Protein AF-A0A1P8SF34-F1 (afdb_monomer_lite)

Secondary structure (DSSP, 8-state):
-HHHHHH-GGG--HHHHHHHHHHHHHHHHHHHHHHHHHHHHTTS-TTHHHHHHHHHHHHHHHHHHHHHHHHHHHHHHHHHHH-TTS-PPPHHHHHHHHHHHHHHHHHHHHHHHTTSS---------

InterPro domains:
  IPR000276 G protein-coupled receptor, rhodopsin-like [PF00001] (1-116)
  IPR000276 G protein-coupled receptor, rhodopsin-like [PR00237] (15-36)
  IPR000276 G protein-coupled receptor, rhodopsin-like [PR00237] (59-81)
  IPR000276 G protein-coupled receptor, rhodopsin-like [PR00237] (93-114)
  IPR000276 G protein-coupled receptor, rhodopsin-like [PS00237] (65-81)
  IPR017452 GPCR, rhodopsin-like, 7TM [PS50262] (1-126)
  IPR050125 G-protein coupled receptor opsins [PTHR24240] (1-124)

Structure (mmCIF, N/CA/C/O backbone):
data_AF-A0A1P8SF34-F1
#
_entry.id   AF-A0A1P8SF34-F1
#
loop_
_atom_site.group_PDB
_atom_site.id
_atom_site.type_symbol
_atom_site.label_atom_id
_atom_site.label_alt_id
_atom_site.label_comp_id
_atom_site.label_asym_id
_atom_site.label_entity_id
_atom_site.label_seq_id
_atom_site.pdbx_PDB_ins_code
_atom_site.Cartn_x
_atom_site.Cartn_y
_atom_site.Cartn_z
_atom_site.occupancy
_atom_site.B_iso_or_equiv
_atom_site.auth_seq_id
_atom_site.auth_comp_id
_atom_site.auth_asym_id
_atom_site.auth_atom_id
_atom_site.pdbx_PDB_model_num
ATOM 1 N N . VAL A 1 1 ? 10.519 -5.167 11.511 1.00 65.56 1 VAL A N 1
ATOM 2 C CA . VAL A 1 1 ? 9.078 -4.862 11.713 1.00 65.56 1 VAL A CA 1
ATOM 3 C C . VAL A 1 1 ? 8.208 -6.078 11.413 1.00 65.56 1 VAL A C 1
ATOM 5 O O . VAL A 1 1 ? 7.687 -6.651 12.361 1.00 65.56 1 VAL A O 1
ATOM 8 N N . LEU A 1 2 ? 8.124 -6.540 10.157 1.00 72.62 2 LEU A N 1
ATOM 9 C CA . LEU A 1 2 ? 7.272 -7.677 9.757 1.00 72.62 2 LEU A CA 1
ATOM 10 C C . LEU A 1 2 ? 7.477 -8.937 10.618 1.00 72.62 2 LEU A C 1
ATOM 12 O O . LEU A 1 2 ? 6.507 -9.469 11.145 1.00 72.62 2 LEU A O 1
ATOM 16 N N . TRP A 1 3 ? 8.732 -9.333 10.857 1.00 71.25 3 TRP A N 1
ATOM 17 C CA . TRP A 1 3 ? 9.083 -10.491 11.695 1.00 71.25 3 TRP A CA 1
ATOM 18 C C . TRP A 1 3 ? 8.609 -10.379 13.156 1.00 71.25 3 TRP A C 1
ATOM 20 O O . TRP A 1 3 ? 8.160 -11.346 13.763 1.00 71.25 3 TRP A O 1
ATOM 30 N N . ILE A 1 4 ? 8.684 -9.180 13.735 1.00 70.38 4 ILE A N 1
ATOM 31 C CA . ILE A 1 4 ? 8.320 -8.939 15.139 1.00 70.38 4 ILE A CA 1
ATOM 32 C C . ILE A 1 4 ? 6.795 -9.003 15.295 1.00 70.38 4 ILE A C 1
ATOM 34 O O . ILE A 1 4 ? 6.286 -9.653 16.207 1.00 70.38 4 ILE A O 1
ATOM 38 N N . PHE A 1 5 ? 6.060 -8.388 14.364 1.00 66.69 5 PHE A N 1
ATOM 39 C CA . PHE A 1 5 ? 4.596 -8.384 14.370 1.00 66.69 5 PHE A CA 1
ATOM 40 C C . PHE A 1 5 ? 3.978 -9.723 13.930 1.00 66.69 5 PHE A C 1
ATOM 42 O O . PHE A 1 5 ? 2.857 -10.031 14.339 1.00 66.69 5 PHE A O 1
ATOM 49 N N . SER A 1 6 ? 4.688 -10.544 13.145 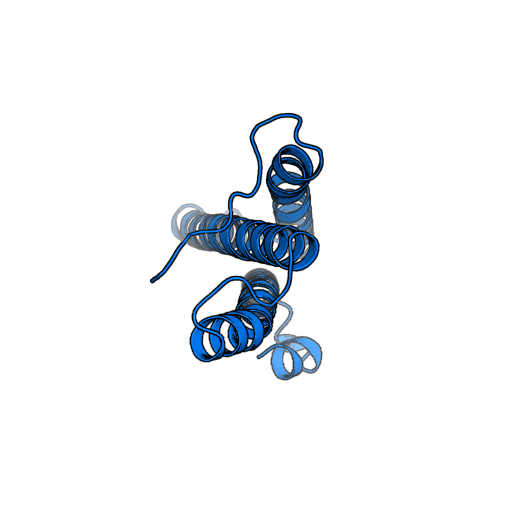1.00 63.34 6 SER A N 1
ATOM 50 C CA . SER A 1 6 ? 4.239 -11.894 12.781 1.00 63.34 6 SER A CA 1
ATOM 51 C C . SER A 1 6 ? 4.483 -12.922 13.890 1.00 63.34 6 SER A C 1
ATOM 53 O O . SER A 1 6 ? 3.651 -13.811 14.073 1.00 63.34 6 SER A O 1
ATOM 55 N N . SER A 1 7 ? 5.585 -12.792 14.638 1.00 62.72 7 SER A N 1
ATOM 56 C CA . SER A 1 7 ? 5.997 -13.763 15.661 1.00 62.72 7 SER A CA 1
ATOM 57 C C . SER A 1 7 ? 5.333 -13.519 17.030 1.00 62.72 7 SER A C 1
ATOM 59 O O . SER A 1 7 ? 5.013 -14.463 17.755 1.00 62.72 7 SER A O 1
ATOM 61 N N . ALA A 1 8 ? 5.011 -12.266 17.379 1.00 64.56 8 ALA A N 1
ATOM 62 C CA . ALA A 1 8 ? 4.394 -11.935 18.665 1.00 64.56 8 ALA A CA 1
ATOM 63 C C . ALA A 1 8 ? 2.848 -11.978 18.633 1.00 64.56 8 ALA A C 1
ATOM 65 O O . ALA A 1 8 ? 2.176 -11.014 18.259 1.00 64.56 8 ALA A O 1
ATOM 66 N N . LYS A 1 9 ? 2.255 -13.076 19.130 1.00 58.47 9 LYS A N 1
ATOM 67 C CA . LYS A 1 9 ? 0.792 -13.242 19.309 1.00 58.47 9 LYS A CA 1
ATOM 68 C C . LYS A 1 9 ? 0.075 -12.100 20.068 1.00 58.47 9 LYS A C 1
ATOM 70 O O . LYS A 1 9 ? -1.017 -11.732 19.620 1.00 58.47 9 LYS A O 1
ATOM 75 N N . PRO A 1 10 ? 0.618 -11.511 21.159 1.00 57.16 10 PRO A N 1
ATOM 76 C CA . PRO A 1 10 ? -0.072 -10.427 21.870 1.00 57.16 10 PRO A CA 1
ATOM 77 C C . PRO A 1 10 ? -0.151 -9.120 21.063 1.00 57.16 10 PRO A C 1
ATOM 79 O O . PRO A 1 10 ? -1.008 -8.285 21.340 1.00 57.16 10 PRO A O 1
ATOM 82 N N . LEU A 1 11 ? 0.674 -8.955 20.021 1.00 60.91 11 LEU A N 1
ATOM 83 C CA . LEU A 1 11 ? 0.741 -7.735 19.213 1.00 60.91 11 LEU A CA 1
ATOM 84 C C . LEU A 1 11 ? -0.186 -7.751 17.985 1.00 60.91 11 LEU A C 1
ATOM 86 O O . LEU A 1 11 ? -0.163 -6.810 17.203 1.00 60.91 11 LEU A O 1
ATOM 90 N N . ARG A 1 12 ? -1.049 -8.752 17.782 1.00 64.38 12 ARG A N 1
ATOM 91 C CA . ARG A 1 12 ? -2.006 -8.755 16.651 1.00 64.38 12 ARG A CA 1
ATOM 92 C C . ARG A 1 12 ? -3.203 -7.817 16.869 1.00 64.38 12 ARG A C 1
ATOM 94 O O . ARG A 1 12 ? -4.343 -8.243 16.798 1.00 64.38 12 ARG A O 1
ATOM 101 N N . THR A 1 13 ? -3.008 -6.548 17.194 1.00 74.94 13 THR A N 1
ATOM 102 C CA . THR A 1 13 ? -4.108 -5.568 17.284 1.00 74.94 13 THR A CA 1
ATOM 103 C C . THR A 1 13 ? -4.459 -4.996 15.906 1.00 74.94 13 THR A C 1
ATOM 105 O O . THR A 1 13 ? -3.659 -5.079 14.978 1.00 74.94 13 THR A O 1
ATOM 108 N N . ALA A 1 14 ? -5.657 -4.418 15.761 1.00 74.00 14 ALA A N 1
ATOM 109 C CA . ALA A 1 14 ? -6.110 -3.792 14.512 1.00 74.00 14 ALA A CA 1
ATOM 110 C C . ALA A 1 14 ? -5.107 -2.747 13.987 1.00 74.00 14 ALA A C 1
ATOM 112 O O . ALA A 1 14 ? -4.719 -2.794 12.823 1.00 74.00 14 ALA A O 1
ATOM 113 N N . SER A 1 15 ? -4.595 -1.884 14.870 1.00 78.31 15 SER A N 1
ATOM 114 C CA . SER A 1 15 ? -3.581 -0.883 14.520 1.00 78.31 15 SER A CA 1
ATOM 115 C C . SER A 1 15 ? -2.281 -1.516 14.006 1.00 78.31 15 SER A C 1
ATOM 117 O O . SER A 1 15 ? -1.702 -1.032 13.039 1.00 78.31 15 SER A O 1
ATOM 119 N N . ASN A 1 16 ? -1.857 -2.647 14.577 1.00 83.44 16 ASN A N 1
ATOM 120 C CA . ASN A 1 16 ? -0.636 -3.330 14.149 1.00 83.44 16 ASN A CA 1
ATOM 121 C C . ASN A 1 16 ? -0.802 -4.034 12.792 1.00 83.44 16 ASN A C 1
ATOM 123 O O . ASN A 1 16 ? 0.175 -4.185 12.065 1.00 83.44 16 ASN A O 1
ATOM 127 N N . MET A 1 17 ? -2.025 -4.415 12.405 1.00 83.56 17 MET A N 1
ATOM 128 C CA . MET A 1 17 ? -2.293 -4.940 11.059 1.00 83.56 17 MET A CA 1
ATOM 129 C C . MET A 1 17 ? -2.097 -3.869 9.979 1.00 83.56 17 MET A C 1
ATOM 131 O O . MET A 1 17 ? -1.522 -4.167 8.933 1.00 83.56 17 MET A O 1
ATOM 135 N N . PHE A 1 18 ? -2.500 -2.621 10.240 1.00 86.44 18 PHE A N 1
ATOM 136 C CA . PHE A 1 18 ? -2.236 -1.513 9.319 1.00 86.44 18 PHE A CA 1
ATOM 137 C C . PHE A 1 18 ? -0.740 -1.206 9.205 1.00 86.44 18 PHE A C 1
ATOM 139 O O . PHE A 1 18 ? -0.243 -1.019 8.100 1.00 86.44 18 PHE A O 1
ATOM 146 N N . VAL A 1 19 ? -0.001 -1.242 10.320 1.00 87.94 19 VAL A N 1
ATOM 147 C CA . VAL A 1 19 ? 1.464 -1.064 10.313 1.00 87.94 19 VAL A CA 1
ATOM 148 C C . VAL A 1 19 ? 2.160 -2.163 9.507 1.00 87.94 19 VAL A C 1
ATOM 150 O O . VAL A 1 19 ? 3.108 -1.883 8.781 1.00 87.94 19 VAL A O 1
ATOM 153 N N . VAL A 1 20 ? 1.684 -3.410 9.585 1.00 87.56 20 VAL A N 1
ATOM 154 C CA . VAL A 1 20 ? 2.203 -4.508 8.754 1.00 87.56 20 VAL A CA 1
ATOM 155 C C . VAL A 1 20 ? 1.934 -4.253 7.269 1.00 87.56 20 VAL A C 1
ATOM 157 O O . VAL A 1 20 ? 2.840 -4.443 6.462 1.00 87.56 20 VAL A O 1
ATOM 160 N N . ASN A 1 21 ? 0.734 -3.791 6.903 1.00 89.69 21 ASN A N 1
ATOM 161 C CA . ASN A 1 21 ? 0.413 -3.451 5.512 1.00 89.69 21 ASN A CA 1
ATOM 162 C C . ASN A 1 21 ? 1.280 -2.297 4.984 1.00 89.69 21 ASN A C 1
ATOM 164 O O . ASN A 1 21 ? 1.776 -2.359 3.861 1.00 89.69 21 ASN A O 1
ATOM 168 N N . LEU A 1 22 ? 1.513 -1.280 5.815 1.00 89.31 22 LEU A N 1
ATOM 169 C CA . LEU A 1 22 ? 2.391 -0.160 5.489 1.00 89.31 22 LEU A CA 1
ATOM 170 C C . LEU A 1 22 ? 3.838 -0.633 5.291 1.00 89.31 22 LEU A C 1
ATOM 172 O O . LEU A 1 22 ? 4.435 -0.354 4.259 1.00 89.31 22 LEU A O 1
ATOM 176 N N . ALA A 1 23 ? 4.354 -1.457 6.207 1.00 89.94 23 ALA A N 1
ATOM 177 C CA . ALA A 1 23 ? 5.696 -2.021 6.098 1.00 89.94 23 ALA A CA 1
ATOM 178 C C . ALA A 1 23 ? 5.876 -2.911 4.852 1.00 89.94 23 ALA A C 1
ATOM 180 O O . ALA A 1 23 ? 6.976 -2.985 4.309 1.00 89.94 23 ALA A O 1
ATOM 181 N N . LEU A 1 24 ? 4.817 -3.586 4.387 1.00 88.31 24 LEU A N 1
ATOM 182 C CA . LEU A 1 24 ? 4.830 -4.295 3.102 1.00 88.31 24 LEU A CA 1
ATOM 183 C C . LEU A 1 24 ? 4.928 -3.319 1.920 1.00 88.31 24 LEU A C 1
ATOM 185 O O . LEU A 1 24 ? 5.715 -3.563 1.009 1.00 88.31 24 LEU A O 1
ATOM 189 N N . CYS A 1 25 ? 4.186 -2.207 1.946 1.00 90.38 25 CYS A N 1
ATOM 190 C CA . CYS A 1 25 ? 4.278 -1.161 0.920 1.00 90.38 25 CYS A CA 1
ATOM 191 C C . CYS A 1 25 ? 5.683 -0.534 0.875 1.00 90.38 25 CYS A C 1
ATOM 193 O O . CYS A 1 25 ? 6.243 -0.370 -0.209 1.00 90.38 25 CYS A O 1
ATOM 195 N N . ASP A 1 26 ? 6.288 -0.264 2.035 1.00 91.06 26 ASP A N 1
ATOM 196 C CA . ASP A 1 26 ? 7.656 0.261 2.135 1.00 91.06 26 ASP A CA 1
ATOM 197 C C . ASP A 1 26 ? 8.694 -0.742 1.615 1.00 91.06 26 ASP A C 1
ATOM 199 O O . ASP A 1 26 ? 9.667 -0.364 0.963 1.00 91.06 26 ASP A O 1
ATOM 203 N N . PHE A 1 27 ? 8.481 -2.040 1.845 1.00 88.94 27 PHE A N 1
ATOM 204 C CA . PHE A 1 27 ? 9.358 -3.076 1.304 1.00 88.94 27 PHE A CA 1
ATOM 205 C C . PHE A 1 27 ? 9.296 -3.128 -0.229 1.00 88.94 27 PHE A C 1
ATOM 207 O O . PHE A 1 27 ? 10.336 -3.206 -0.883 1.00 88.94 27 PHE A O 1
ATOM 214 N N . ILE A 1 28 ? 8.097 -3.008 -0.812 1.00 88.06 28 ILE A N 1
ATOM 215 C CA . ILE A 1 28 ? 7.914 -2.886 -2.269 1.00 88.06 28 ILE A CA 1
ATOM 216 C C . ILE A 1 28 ? 8.644 -1.639 -2.793 1.00 88.06 28 ILE A C 1
ATOM 218 O O . ILE A 1 28 ? 9.316 -1.701 -3.823 1.00 88.06 28 ILE A O 1
ATOM 222 N N . MET A 1 29 ? 8.594 -0.528 -2.055 1.00 87.25 29 MET A N 1
ATOM 223 C CA . MET A 1 29 ? 9.330 0.686 -2.406 1.00 87.25 29 MET A CA 1
ATOM 224 C C . MET A 1 29 ? 10.855 0.488 -2.333 1.00 87.25 29 MET A C 1
ATOM 226 O O . MET A 1 29 ? 11.567 0.938 -3.231 1.00 87.25 29 MET A O 1
ATOM 230 N N . MET A 1 30 ? 11.376 -0.230 -1.332 1.00 88.00 30 MET A N 1
ATOM 231 C CA . MET A 1 30 ? 12.807 -0.559 -1.259 1.00 88.00 30 MET A CA 1
ATOM 232 C C . MET A 1 30 ? 13.264 -1.478 -2.400 1.00 88.00 30 MET A C 1
ATOM 234 O O . MET A 1 30 ? 14.379 -1.316 -2.893 1.00 88.00 30 MET A O 1
ATOM 238 N N . LEU A 1 31 ? 12.415 -2.405 -2.861 1.00 86.19 31 LEU A N 1
ATOM 239 C CA . LEU A 1 31 ? 12.714 -3.270 -4.012 1.00 86.19 31 LEU A CA 1
ATOM 240 C C . LEU A 1 31 ? 12.850 -2.489 -5.330 1.00 86.19 31 LEU A C 1
ATOM 242 O O . LEU A 1 31 ? 13.550 -2.932 -6.240 1.00 86.19 31 LEU A O 1
ATOM 246 N N . LYS A 1 32 ? 12.239 -1.305 -5.426 1.00 83.25 32 LYS A N 1
ATOM 247 C CA . LYS A 1 32 ? 12.378 -0.395 -6.571 1.00 83.25 32 LYS A CA 1
ATOM 248 C C . LYS A 1 32 ? 13.724 0.353 -6.571 1.00 83.25 32 LYS A C 1
ATOM 250 O O . LYS A 1 32 ? 14.243 0.669 -7.641 1.00 83.25 32 LYS A O 1
ATOM 255 N N . SER A 1 33 ? 14.334 0.598 -5.411 1.00 83.88 33 SER A N 1
ATOM 256 C CA . SER A 1 33 ? 15.617 1.310 -5.281 1.00 83.88 33 SER A CA 1
ATOM 257 C C . SER A 1 33 ? 16.768 0.768 -6.152 1.00 83.88 33 SER A C 1
ATOM 259 O O . SER A 1 33 ? 17.380 1.576 -6.850 1.00 83.88 33 SER A O 1
ATOM 261 N N . PRO A 1 34 ? 17.076 -0.546 -6.203 1.00 83.06 34 PRO A N 1
ATOM 262 C CA . PRO A 1 34 ? 18.150 -1.057 -7.063 1.00 83.06 34 PRO A CA 1
ATOM 263 C C . PRO A 1 34 ? 17.889 -0.813 -8.555 1.00 83.06 34 PRO A C 1
ATOM 265 O O . PRO A 1 34 ? 18.832 -0.570 -9.305 1.00 83.06 34 PRO A O 1
ATOM 268 N N . VAL A 1 35 ? 16.620 -0.808 -8.982 1.00 81.25 35 VAL A N 1
ATOM 269 C CA . VAL A 1 35 ? 16.243 -0.498 -10.368 1.00 81.25 35 VAL A CA 1
ATOM 270 C C . VAL A 1 35 ? 16.565 0.962 -10.690 1.00 81.25 35 VAL A C 1
ATOM 272 O O . VAL A 1 35 ? 17.128 1.236 -11.746 1.00 81.25 35 VAL A O 1
ATOM 275 N N . VAL A 1 36 ? 16.288 1.898 -9.774 1.00 79.62 36 VAL A N 1
ATOM 276 C CA . VAL A 1 36 ? 16.668 3.316 -9.942 1.00 79.62 36 VAL A CA 1
ATOM 277 C C . VAL A 1 36 ? 18.185 3.466 -10.040 1.00 79.62 36 VAL A C 1
ATOM 279 O O . VAL A 1 36 ? 18.676 4.128 -10.949 1.00 79.62 36 VAL A O 1
ATOM 282 N N . ILE A 1 37 ? 18.925 2.828 -9.128 1.00 81.94 37 ILE A N 1
ATOM 283 C CA . ILE A 1 37 ? 20.390 2.910 -9.071 1.00 81.94 37 ILE A CA 1
ATOM 284 C C . ILE A 1 37 ? 21.003 2.395 -10.379 1.00 81.94 37 ILE A C 1
ATOM 286 O O . ILE A 1 37 ? 21.860 3.052 -10.963 1.00 81.94 37 ILE A O 1
ATOM 290 N N . TYR A 1 38 ? 20.520 1.259 -10.886 1.00 81.50 38 TYR A N 1
ATOM 291 C CA . TYR A 1 38 ? 20.984 0.694 -12.151 1.00 81.50 38 TYR A CA 1
ATOM 292 C C . TYR A 1 38 ? 20.701 1.609 -13.355 1.00 81.50 38 TYR A C 1
ATOM 294 O O . TYR A 1 38 ? 21.588 1.822 -14.180 1.00 81.50 38 TYR A O 1
ATOM 302 N N . ASN A 1 39 ? 19.500 2.194 -13.441 1.00 78.06 39 ASN A N 1
ATOM 303 C CA . ASN A 1 39 ? 19.173 3.150 -14.508 1.00 78.06 39 ASN A CA 1
ATOM 304 C C . ASN A 1 39 ? 20.023 4.432 -14.410 1.00 78.06 39 ASN A C 1
ATOM 306 O O . ASN A 1 39 ? 20.432 4.976 -15.434 1.00 78.06 39 ASN A O 1
ATOM 310 N N . SER A 1 40 ? 20.357 4.879 -13.194 1.00 78.56 40 SER A N 1
ATOM 311 C CA . SER A 1 40 ? 21.233 6.036 -12.974 1.00 78.56 40 SER A CA 1
ATOM 312 C C . SER A 1 40 ? 22.662 5.787 -13.473 1.00 78.56 40 SER A C 1
ATOM 314 O O . SER A 1 40 ? 23.205 6.627 -14.187 1.00 78.56 40 SER A O 1
ATOM 316 N N . PHE A 1 41 ? 23.244 4.612 -13.201 1.00 81.31 41 PHE A N 1
ATOM 317 C CA . PHE A 1 41 ? 24.582 4.251 -13.700 1.00 81.31 41 PHE A CA 1
ATOM 318 C C . PHE A 1 41 ? 24.670 4.154 -15.224 1.00 81.31 41 PHE A C 1
ATOM 320 O O . PHE A 1 41 ? 25.728 4.390 -15.799 1.00 81.31 41 PHE A O 1
ATOM 327 N N . GLN A 1 42 ? 23.580 3.769 -15.881 1.00 78.19 42 GLN A N 1
ATOM 328 C CA . GLN A 1 42 ? 23.532 3.623 -17.334 1.00 78.19 42 GLN A CA 1
ATOM 329 C C . GLN A 1 42 ? 23.079 4.907 -18.046 1.00 78.19 42 GLN A C 1
ATOM 331 O O . GLN A 1 42 ? 22.882 4.881 -19.259 1.00 78.19 42 GLN A O 1
ATOM 336 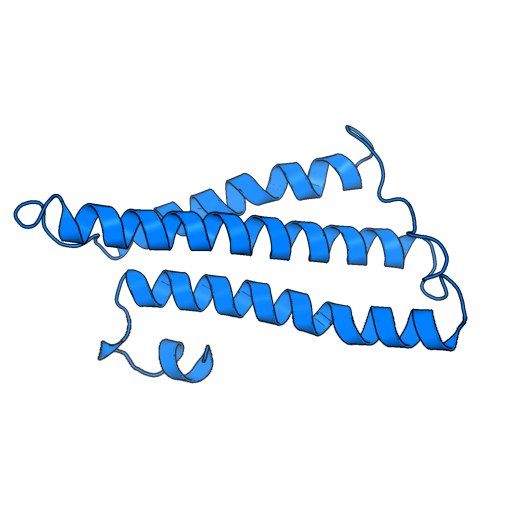N N . HIS A 1 43 ? 22.920 6.019 -17.308 1.00 69.62 43 HIS A N 1
ATOM 337 C CA . HIS A 1 43 ? 22.505 7.326 -17.830 1.00 69.62 43 HIS A CA 1
ATOM 338 C C . HIS A 1 43 ? 21.314 7.228 -18.788 1.00 69.62 43 HIS A C 1
ATOM 340 O O . HIS A 1 43 ? 21.296 7.842 -19.855 1.00 69.62 43 HIS A O 1
ATOM 346 N N . GLY A 1 44 ? 20.338 6.394 -18.437 1.00 65.94 44 GLY A N 1
ATOM 347 C CA . GLY A 1 44 ? 19.234 6.094 -19.323 1.00 65.94 44 GLY A CA 1
ATOM 348 C C . GLY A 1 44 ? 18.405 4.917 -18.851 1.00 65.94 44 GLY A C 1
ATOM 349 O O . GLY A 1 44 ? 18.659 4.278 -17.831 1.00 65.94 44 GLY A O 1
ATOM 350 N N . PHE A 1 45 ? 17.384 4.629 -19.640 1.00 66.50 45 PHE A N 1
ATOM 351 C CA . PHE A 1 45 ? 16.428 3.579 -19.363 1.00 66.50 45 PHE A CA 1
ATOM 352 C C . PHE A 1 45 ? 16.967 2.190 -19.750 1.00 66.50 45 PHE A C 1
ATOM 354 O O . PHE A 1 45 ? 16.512 1.543 -20.696 1.00 66.50 45 PHE A O 1
ATOM 361 N N . ALA A 1 46 ? 17.982 1.730 -19.024 1.00 60.09 46 ALA A N 1
ATOM 362 C CA . ALA A 1 46 ? 18.698 0.496 -19.333 1.00 60.09 46 ALA A CA 1
ATOM 363 C C . ALA A 1 46 ? 17.853 -0.768 -19.141 1.00 60.09 46 ALA A C 1
ATOM 365 O O . ALA A 1 46 ? 18.135 -1.799 -19.743 1.00 60.09 46 ALA A O 1
ATOM 366 N N . THR A 1 47 ? 16.795 -0.709 -18.326 1.00 66.88 47 THR A N 1
ATOM 367 C CA . THR A 1 47 ? 15.929 -1.874 -18.071 1.00 66.88 47 THR A CA 1
ATOM 368 C C . THR A 1 47 ? 14.941 -2.164 -19.217 1.00 66.88 47 THR A C 1
ATOM 370 O O . THR A 1 47 ? 14.264 -3.190 -19.179 1.00 66.88 47 THR A O 1
ATOM 373 N N . GLY A 1 48 ? 14.859 -1.308 -20.249 1.00 74.19 48 GLY A N 1
ATOM 374 C CA . GLY A 1 48 ? 13.971 -1.506 -21.405 1.00 74.19 48 GLY A CA 1
ATOM 375 C C . GLY A 1 48 ? 12.478 -1.440 -21.048 1.00 74.19 48 GLY A C 1
ATOM 376 O O . GLY A 1 48 ? 12.114 -1.455 -19.879 1.00 74.19 48 GLY A O 1
ATOM 377 N N . HIS A 1 49 ? 11.577 -1.321 -22.038 1.00 75.00 49 HIS A N 1
ATOM 378 C CA . HIS A 1 49 ? 10.175 -0.872 -21.834 1.00 75.00 49 HIS A CA 1
ATOM 379 C C . HIS A 1 49 ? 9.390 -1.673 -20.775 1.00 75.00 49 HIS A C 1
ATOM 381 O O . HIS A 1 49 ? 8.576 -1.116 -20.035 1.00 75.00 49 HIS A O 1
ATOM 387 N N . SER A 1 50 ? 9.686 -2.967 -20.648 1.00 75.94 50 SER A N 1
ATOM 388 C CA . SER A 1 50 ? 9.163 -3.846 -19.599 1.00 75.94 50 SER A CA 1
ATOM 389 C C . SER A 1 50 ? 9.552 -3.392 -18.186 1.00 75.94 50 SER A C 1
ATOM 391 O O . SER A 1 50 ? 8.704 -3.392 -17.296 1.00 75.94 50 SER A O 1
ATOM 393 N N . GLY A 1 51 ? 10.790 -2.939 -17.981 1.00 77.19 51 GLY A N 1
ATOM 394 C CA . GLY A 1 51 ? 11.278 -2.391 -16.718 1.00 77.19 51 GLY A CA 1
ATOM 395 C C . GLY A 1 51 ? 10.519 -1.146 -16.262 1.00 77.19 51 GLY A C 1
ATOM 396 O O . GLY A 1 51 ? 10.146 -1.070 -15.096 1.00 77.19 51 GLY A O 1
ATOM 397 N N . CYS A 1 52 ? 10.206 -0.213 -17.172 1.00 79.31 52 CYS A N 1
ATOM 398 C CA . CYS A 1 52 ? 9.401 0.983 -16.852 1.00 79.31 52 CYS A CA 1
ATOM 399 C C . CYS A 1 52 ? 7.994 0.591 -16.411 1.00 79.31 52 CYS A C 1
ATOM 401 O O . CYS A 1 52 ? 7.483 1.148 -15.444 1.00 79.31 52 CYS A O 1
ATOM 403 N N . ARG A 1 53 ? 7.368 -0.374 -17.098 1.00 79.31 53 ARG A N 1
ATOM 404 C CA . ARG A 1 53 ? 6.026 -0.842 -16.731 1.00 79.31 53 ARG A CA 1
ATOM 405 C C . ARG A 1 53 ? 6.027 -1.471 -15.340 1.00 79.31 53 ARG A C 1
ATOM 407 O O . ARG A 1 53 ? 5.207 -1.095 -14.514 1.00 79.31 53 ARG A O 1
ATOM 414 N N . VAL A 1 54 ? 6.972 -2.367 -15.053 1.00 82.38 54 VAL A N 1
ATOM 415 C CA . VAL A 1 54 ? 7.083 -3.020 -13.735 1.00 82.38 54 VAL A CA 1
ATOM 416 C C . VAL A 1 54 ? 7.391 -2.000 -12.635 1.00 82.38 54 VAL A C 1
ATOM 418 O O . VAL A 1 54 ? 6.785 -2.034 -11.568 1.00 82.38 54 VAL A O 1
ATOM 421 N N . PHE A 1 55 ? 8.289 -1.057 -12.901 1.00 84.38 55 PHE A N 1
ATOM 422 C CA . PHE A 1 55 ? 8.639 0.020 -11.980 1.00 84.38 55 PHE A CA 1
ATOM 423 C C . PHE A 1 55 ? 7.457 0.942 -11.670 1.00 84.38 55 PHE A C 1
ATOM 425 O O . PHE A 1 55 ? 7.202 1.237 -10.502 1.00 84.38 55 PHE A O 1
ATOM 432 N N . GLY A 1 56 ? 6.720 1.357 -12.702 1.00 83.56 56 GLY A N 1
ATOM 433 C CA . GLY A 1 56 ? 5.520 2.174 -12.569 1.00 83.56 56 GLY A CA 1
ATOM 434 C C . GLY A 1 56 ? 4.433 1.444 -11.787 1.00 83.56 56 GLY A C 1
ATOM 435 O O . GLY A 1 56 ? 3.899 1.993 -10.831 1.00 83.56 56 GLY A O 1
ATOM 436 N N . VAL A 1 57 ? 4.189 0.171 -12.109 1.00 86.06 57 VAL A N 1
ATOM 437 C CA . VAL A 1 57 ? 3.253 -0.703 -11.387 1.00 86.06 57 VAL A CA 1
ATOM 438 C C . VAL A 1 57 ? 3.601 -0.802 -9.905 1.00 86.06 57 VAL A C 1
ATOM 440 O O . VAL A 1 57 ? 2.741 -0.564 -9.057 1.00 86.06 57 VAL A O 1
ATOM 443 N N . MET A 1 58 ? 4.859 -1.112 -9.576 1.00 87.12 58 MET A N 1
ATOM 444 C CA . MET A 1 58 ? 5.303 -1.214 -8.184 1.00 87.12 58 MET A CA 1
ATOM 445 C C . MET A 1 58 ? 5.183 0.126 -7.454 1.00 87.12 58 MET A C 1
ATOM 447 O O . MET A 1 58 ? 4.719 0.148 -6.317 1.00 87.12 58 MET A O 1
ATOM 451 N N . GLY A 1 59 ? 5.547 1.233 -8.110 1.00 87.31 59 GLY A N 1
ATOM 452 C CA . GLY A 1 59 ? 5.451 2.578 -7.544 1.00 87.31 59 GLY A CA 1
ATOM 453 C C . GLY A 1 59 ? 4.009 3.019 -7.286 1.00 87.31 59 GLY A C 1
ATOM 454 O O . GLY A 1 59 ? 3.707 3.537 -6.210 1.00 87.31 59 GLY A O 1
ATOM 455 N N . THR A 1 60 ? 3.099 2.768 -8.230 1.00 88.06 60 THR A N 1
ATOM 456 C CA . THR A 1 60 ? 1.666 3.043 -8.064 1.00 88.06 60 THR A CA 1
ATOM 457 C C . THR A 1 60 ? 1.079 2.201 -6.931 1.00 88.06 60 THR A C 1
ATOM 459 O O . THR A 1 60 ? 0.363 2.733 -6.082 1.00 88.06 60 THR A O 1
ATOM 462 N N . LEU A 1 61 ? 1.421 0.911 -6.873 1.00 88.75 61 LEU A N 1
ATOM 463 C CA . LEU A 1 61 ? 0.935 -0.008 -5.847 1.00 88.75 61 LEU A CA 1
ATOM 464 C C . LEU A 1 61 ? 1.405 0.397 -4.444 1.00 88.75 61 LEU A C 1
ATOM 466 O O . LEU A 1 61 ? 0.581 0.501 -3.535 1.00 88.75 61 LEU A O 1
ATOM 470 N N . SER A 1 62 ? 2.704 0.668 -4.264 1.00 91.12 62 SER A N 1
ATOM 471 C CA . SER A 1 62 ? 3.245 1.089 -2.968 1.00 91.12 62 SER A CA 1
ATOM 472 C C . SER A 1 62 ? 2.745 2.473 -2.565 1.00 91.12 62 SER A C 1
ATOM 474 O O . SER A 1 62 ? 2.416 2.677 -1.402 1.00 91.12 62 SER A O 1
ATOM 476 N N . GLY A 1 63 ? 2.646 3.414 -3.511 1.00 90.06 63 GLY A N 1
ATOM 477 C CA . GLY A 1 63 ? 2.185 4.777 -3.250 1.00 90.06 63 GLY A CA 1
ATOM 478 C C . GLY A 1 63 ? 0.724 4.816 -2.806 1.00 90.06 63 GLY A C 1
ATOM 479 O O . GLY A 1 63 ? 0.422 5.261 -1.699 1.00 90.06 63 GLY A O 1
ATOM 480 N N . ILE A 1 64 ? -0.185 4.285 -3.628 1.00 91.25 64 ILE A N 1
ATOM 481 C CA . ILE A 1 64 ? -1.623 4.270 -3.316 1.00 91.25 64 ILE A CA 1
ATOM 482 C C . ILE A 1 64 ? -1.899 3.383 -2.099 1.00 91.25 64 ILE A C 1
ATOM 484 O O . ILE A 1 64 ? -2.681 3.766 -1.224 1.00 91.25 64 ILE A O 1
ATOM 488 N N . GLY A 1 65 ? -1.228 2.231 -2.003 1.00 90.94 65 GLY A N 1
ATOM 489 C CA . GLY A 1 65 ? -1.323 1.337 -0.852 1.00 90.94 65 GLY A CA 1
ATOM 490 C C . GLY A 1 65 ? -0.920 2.027 0.453 1.00 90.94 65 GLY A C 1
ATOM 491 O O . GLY A 1 65 ? -1.687 1.995 1.421 1.00 90.94 65 GLY A O 1
ATOM 492 N N . ALA A 1 66 ? 0.226 2.717 0.482 1.00 92.75 66 ALA A N 1
ATOM 493 C CA . ALA A 1 66 ? 0.702 3.439 1.661 1.00 92.75 66 ALA A CA 1
ATOM 494 C C . ALA A 1 66 ? -0.208 4.624 2.025 1.00 92.75 66 ALA A C 1
ATOM 496 O O . ALA A 1 66 ? -0.608 4.751 3.184 1.00 92.75 66 ALA A O 1
ATOM 497 N N . SER A 1 67 ? -0.603 5.454 1.052 1.00 93.06 67 SER A N 1
ATOM 498 C CA . SER A 1 67 ? -1.498 6.598 1.283 1.00 93.06 67 SER A CA 1
ATOM 499 C C . SER A 1 67 ? -2.853 6.167 1.843 1.00 93.06 67 SER A C 1
ATOM 501 O O . SER A 1 67 ? -3.326 6.729 2.833 1.00 93.06 67 SER A O 1
ATOM 503 N N . THR A 1 68 ? -3.461 5.134 1.259 1.00 91.69 68 THR A N 1
ATOM 504 C CA . THR A 1 68 ? -4.764 4.629 1.715 1.00 91.69 68 THR A CA 1
ATOM 505 C C . THR A 1 68 ? -4.643 3.962 3.088 1.00 91.69 68 THR A C 1
ATOM 507 O O . THR A 1 68 ? -5.498 4.160 3.949 1.00 91.69 68 THR A O 1
ATOM 510 N N . THR A 1 69 ? -3.546 3.241 3.351 1.00 92.12 69 THR A N 1
ATOM 511 C CA . THR A 1 69 ? -3.273 2.667 4.681 1.00 92.12 69 THR A CA 1
ATOM 512 C C . THR A 1 69 ? -3.128 3.758 5.742 1.00 92.12 69 THR A C 1
ATOM 514 O O . THR A 1 69 ? -3.716 3.642 6.817 1.00 92.12 69 THR A O 1
ATOM 517 N N . ASN A 1 70 ? -2.416 4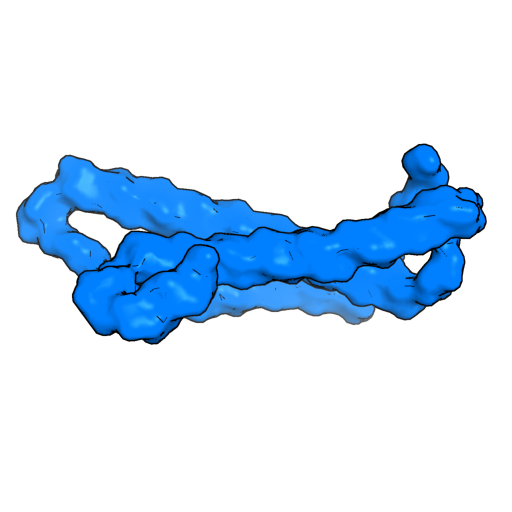.847 5.440 1.00 92.31 70 ASN A N 1
ATOM 518 C CA . ASN A 1 70 ? -2.296 5.999 6.336 1.00 92.31 70 ASN A CA 1
ATOM 519 C C . ASN A 1 70 ? -3.655 6.656 6.614 1.00 92.31 70 ASN A C 1
ATOM 521 O O . ASN A 1 70 ? -3.939 7.004 7.761 1.00 92.31 70 ASN A O 1
ATOM 525 N N . ALA A 1 71 ? -4.526 6.756 5.606 1.00 92.69 71 ALA A N 1
ATOM 526 C CA . ALA A 1 71 ? -5.895 7.229 5.798 1.00 92.69 71 ALA A CA 1
ATOM 527 C C . ALA A 1 71 ? -6.695 6.308 6.742 1.00 92.69 71 ALA A C 1
ATOM 529 O O . ALA A 1 71 ? -7.376 6.796 7.645 1.00 92.69 71 ALA A O 1
ATOM 530 N N . CYS A 1 72 ? -6.568 4.982 6.607 1.00 89.88 72 CYS A N 1
ATOM 531 C CA . CYS A 1 72 ? -7.196 4.031 7.529 1.00 89.88 72 CYS A CA 1
ATOM 532 C C . CYS A 1 72 ? -6.668 4.169 8.966 1.00 89.88 72 CYS A C 1
ATOM 534 O O . CYS A 1 72 ? -7.456 4.115 9.910 1.00 89.88 72 CYS A O 1
ATOM 536 N N . ILE A 1 73 ? -5.360 4.384 9.146 1.00 90.75 73 ILE A N 1
ATOM 537 C CA . ILE A 1 73 ? -4.758 4.619 10.467 1.00 90.75 73 ILE A CA 1
ATOM 538 C C . ILE A 1 73 ? -5.321 5.905 11.086 1.00 90.75 73 ILE A C 1
ATOM 540 O O . ILE A 1 73 ? -5.736 5.896 12.246 1.00 90.75 73 ILE A O 1
ATOM 544 N N . ALA A 1 74 ? -5.384 6.995 10.316 1.00 90.62 74 ALA A N 1
ATOM 545 C CA . ALA A 1 74 ? -5.960 8.257 10.773 1.00 90.62 74 ALA A CA 1
ATOM 546 C C . ALA A 1 74 ? -7.433 8.088 11.184 1.00 90.62 74 ALA A C 1
ATOM 548 O O . ALA A 1 74 ? -7.837 8.563 12.246 1.00 90.62 74 ALA A O 1
ATOM 549 N N . TYR A 1 75 ? -8.210 7.342 10.396 1.00 89.38 75 TYR A N 1
ATOM 550 C CA . TYR A 1 75 ? -9.608 7.039 10.696 1.00 89.38 75 TYR A CA 1
ATOM 551 C C . TYR A 1 75 ? -9.783 6.198 11.975 1.00 89.38 75 TYR A C 1
ATOM 553 O O . TYR A 1 75 ? -10.651 6.498 12.800 1.00 89.38 75 TYR A O 1
ATOM 561 N N . ASP A 1 76 ? -8.945 5.178 12.185 1.00 87.19 76 ASP A N 1
ATOM 562 C CA . ASP A 1 76 ? -8.939 4.359 13.408 1.00 87.19 76 ASP A CA 1
ATOM 563 C C . ASP A 1 76 ? -8.645 5.209 14.655 1.00 87.19 76 ASP A C 1
ATOM 565 O O . ASP A 1 76 ? -9.343 5.102 15.671 1.00 87.19 76 ASP A O 1
ATOM 569 N N . ARG A 1 77 ? -7.647 6.100 14.575 1.00 87.88 77 ARG A N 1
ATOM 570 C CA . ARG A 1 77 ? -7.305 7.027 15.666 1.00 87.88 77 ARG A CA 1
ATOM 571 C C . ARG A 1 77 ? -8.431 8.021 15.933 1.00 87.88 77 ARG A C 1
ATOM 573 O O . ARG A 1 77 ? -8.808 8.198 17.089 1.00 87.88 77 ARG A O 1
ATOM 580 N N . TYR A 1 78 ? -9.006 8.601 14.884 1.00 89.12 78 TYR A N 1
ATOM 581 C CA . TYR A 1 78 ? -10.132 9.524 14.993 1.00 89.12 78 TYR A CA 1
ATOM 582 C C . TYR A 1 78 ? -11.344 8.873 15.669 1.00 89.12 78 TYR A C 1
ATOM 584 O O . TYR A 1 78 ? -11.901 9.429 16.616 1.00 89.12 78 TYR A O 1
ATOM 592 N N . THR A 1 79 ? -11.719 7.665 15.240 1.00 85.25 79 THR A N 1
ATOM 593 C CA . THR A 1 79 ? -12.866 6.935 15.803 1.00 85.25 79 THR A CA 1
ATOM 594 C C . THR A 1 79 ? -12.619 6.554 17.261 1.00 85.25 79 THR A C 1
ATOM 596 O O . THR A 1 79 ? -13.507 6.704 18.095 1.00 85.25 79 THR A O 1
ATOM 599 N N . THR A 1 80 ? -11.390 6.146 17.597 1.00 84.38 80 THR A N 1
ATOM 600 C CA . THR A 1 80 ? -11.008 5.821 18.982 1.00 84.38 80 THR A CA 1
ATOM 601 C C . THR A 1 80 ? -11.126 7.032 19.917 1.00 84.38 80 THR A C 1
ATOM 603 O O . THR A 1 80 ? -11.494 6.865 21.077 1.00 84.38 80 THR A O 1
ATOM 606 N N . ILE A 1 81 ? -10.812 8.240 19.435 1.00 87.56 81 ILE A N 1
ATOM 607 C CA . ILE A 1 81 ? -10.862 9.474 20.238 1.00 87.56 81 ILE A CA 1
ATOM 608 C C . ILE A 1 81 ? -12.297 10.000 20.358 1.00 87.56 81 ILE A C 1
ATOM 610 O O . ILE A 1 81 ? -12.733 10.371 21.443 1.00 87.56 81 ILE A O 1
ATOM 614 N N . THR A 1 82 ? -13.034 10.043 19.247 1.00 86.94 82 THR A N 1
ATOM 615 C CA . THR A 1 82 ? -14.364 10.673 19.189 1.00 86.94 82 THR A CA 1
ATOM 616 C C . THR A 1 82 ? -15.489 9.782 19.702 1.00 86.94 82 THR A C 1
ATOM 618 O O . THR A 1 82 ? -16.516 10.294 20.142 1.00 86.94 82 THR A O 1
ATOM 621 N N . ARG A 1 83 ? -15.314 8.456 19.669 1.00 83.56 83 ARG A N 1
ATOM 622 C CA . ARG A 1 83 ? -16.332 7.485 20.086 1.00 83.56 83 ARG A CA 1
ATOM 623 C C . ARG A 1 83 ? -15.795 6.497 21.128 1.00 83.56 83 ARG A C 1
ATOM 625 O O . ARG A 1 83 ? -15.689 5.303 20.850 1.00 83.56 83 ARG A O 1
ATOM 632 N N . PRO A 1 84 ? -15.497 6.955 22.357 1.00 77.00 84 PRO A N 1
ATOM 633 C CA . PRO A 1 84 ? -14.915 6.102 23.395 1.00 77.00 84 PRO A CA 1
ATOM 634 C C . PRO A 1 84 ? -15.832 4.943 23.833 1.00 77.00 84 PRO A C 1
ATOM 636 O O . PRO A 1 84 ? -15.332 3.909 24.270 1.00 77.00 84 PRO A O 1
ATOM 639 N N . PHE A 1 85 ? -17.156 5.084 23.686 1.00 76.56 85 PHE A N 1
ATOM 640 C CA . PHE A 1 85 ? -18.144 4.062 24.065 1.00 76.56 85 PHE A CA 1
ATOM 641 C C . PHE A 1 85 ? -18.427 3.015 22.972 1.00 76.56 85 PHE A C 1
ATOM 643 O O . PHE A 1 85 ? -18.945 1.948 23.282 1.00 76.56 85 PHE A O 1
ATOM 650 N N . ASP A 1 86 ? -18.066 3.287 21.713 1.00 72.38 86 ASP A N 1
ATOM 651 C CA . ASP A 1 86 ? -18.390 2.445 20.539 1.00 72.38 86 ASP A CA 1
ATOM 652 C C . ASP A 1 86 ? -17.359 1.302 20.336 1.00 72.38 86 ASP A C 1
ATOM 654 O O . ASP A 1 86 ? -17.415 0.521 19.386 1.00 72.38 86 ASP A O 1
ATOM 658 N N . GLY A 1 87 ? -16.414 1.164 21.275 1.00 67.19 87 GLY A N 1
ATOM 659 C CA . GLY A 1 87 ? -15.386 0.126 21.278 1.00 67.19 87 GLY A CA 1
ATOM 660 C C . GLY A 1 87 ? -14.293 0.326 20.219 1.00 67.19 87 GLY A C 1
ATOM 661 O O . GLY A 1 87 ? -14.429 1.057 19.242 1.00 67.19 87 GLY A O 1
ATOM 662 N N . LYS A 1 88 ? -13.144 -0.334 20.416 1.00 73.19 88 LYS A N 1
ATOM 663 C CA . LYS A 1 88 ? -12.033 -0.297 19.447 1.00 73.19 88 LYS A CA 1
ATOM 664 C C . LYS A 1 88 ? -12.397 -1.086 18.185 1.00 73.19 88 LYS A C 1
ATOM 666 O O . LYS A 1 88 ? -13.097 -2.096 18.266 1.00 73.19 88 LYS A O 1
ATOM 671 N N . ILE A 1 89 ? -11.851 -0.685 17.032 1.00 75.50 89 ILE A N 1
ATOM 672 C CA . ILE A 1 89 ? -12.013 -1.429 15.775 1.00 75.50 89 ILE A CA 1
ATOM 673 C C . ILE A 1 89 ? -11.569 -2.887 15.972 1.00 75.50 89 ILE A C 1
ATOM 675 O O . ILE A 1 89 ? -10.462 -3.178 16.435 1.00 75.50 89 ILE A O 1
ATOM 679 N N . THR A 1 90 ? -12.453 -3.824 15.625 1.00 83.12 90 THR A N 1
ATOM 680 C CA . THR A 1 90 ? -12.168 -5.259 15.701 1.00 83.12 90 THR A CA 1
ATOM 681 C C . THR A 1 90 ? -11.186 -5.680 14.610 1.00 83.12 90 THR A C 1
ATOM 683 O O . THR A 1 90 ? -11.136 -5.101 13.524 1.00 83.12 90 THR A O 1
ATOM 686 N N . ARG A 1 91 ? -10.417 -6.745 14.868 1.00 80.19 91 ARG A N 1
ATOM 687 C CA . ARG A 1 91 ? -9.442 -7.290 13.902 1.00 80.19 91 ARG A CA 1
ATOM 688 C C . ARG A 1 91 ? -10.082 -7.623 12.550 1.00 80.19 91 ARG A C 1
ATOM 690 O O . ARG A 1 91 ? -9.479 -7.371 11.516 1.00 80.19 91 ARG A O 1
ATOM 697 N N . THR A 1 92 ? -11.315 -8.133 12.557 1.00 82.88 92 THR A N 1
ATOM 698 C CA . THR A 1 92 ? -12.070 -8.452 11.338 1.00 82.88 92 THR A CA 1
ATOM 699 C C . THR A 1 92 ? -12.350 -7.205 10.504 1.00 82.88 92 THR A C 1
ATOM 701 O O . THR A 1 92 ? -12.105 -7.216 9.303 1.00 82.88 92 THR A O 1
ATOM 704 N N . LYS A 1 93 ? -12.789 -6.104 11.133 1.00 85.44 93 LYS A N 1
ATOM 705 C CA . LYS A 1 93 ? -13.009 -4.828 10.434 1.00 85.44 93 LYS A CA 1
ATOM 706 C C . LYS A 1 93 ? -11.705 -4.293 9.839 1.00 85.44 93 LYS A C 1
ATOM 708 O O . LYS A 1 93 ? -11.696 -3.891 8.684 1.00 85.44 93 LYS A O 1
ATOM 713 N N . ALA A 1 94 ? -10.597 -4.365 10.579 1.00 86.44 94 ALA A N 1
ATOM 714 C CA . ALA A 1 94 ? -9.288 -3.953 10.071 1.00 86.44 94 ALA A CA 1
ATOM 715 C C . ALA A 1 94 ? -8.827 -4.796 8.866 1.00 86.44 94 ALA A C 1
ATOM 717 O O . ALA A 1 94 ? -8.345 -4.243 7.882 1.00 86.44 94 ALA A O 1
ATOM 718 N N . MET A 1 95 ? -9.028 -6.119 8.901 1.00 85.69 95 MET A N 1
ATOM 719 C CA . MET A 1 95 ? -8.731 -6.996 7.762 1.00 85.69 95 MET A CA 1
ATOM 720 C C . MET A 1 95 ? -9.566 -6.627 6.532 1.00 85.69 95 MET A C 1
ATOM 722 O O . MET A 1 95 ? -9.021 -6.523 5.438 1.00 85.69 95 MET A O 1
ATOM 726 N N . VAL A 1 96 ? -10.865 -6.378 6.715 1.00 89.44 96 VAL A N 1
ATOM 727 C CA . VAL A 1 96 ? -11.759 -5.940 5.635 1.00 89.44 96 VAL A CA 1
ATOM 728 C C . VAL A 1 96 ? -11.289 -4.608 5.044 1.00 89.44 96 VAL A C 1
ATOM 730 O O . VAL A 1 96 ? -11.203 -4.489 3.827 1.00 89.44 96 VAL A O 1
ATOM 733 N N . MET A 1 97 ? -10.906 -3.635 5.877 1.00 89.00 97 MET A N 1
ATOM 734 C CA . MET A 1 97 ? -10.359 -2.356 5.405 1.00 89.00 97 MET A CA 1
ATOM 735 C C . MET A 1 97 ? -9.079 -2.549 4.587 1.00 89.00 97 MET A C 1
ATOM 737 O O . MET A 1 97 ? -8.952 -1.946 3.529 1.00 89.00 97 MET A O 1
ATOM 741 N N . ILE A 1 98 ? -8.164 -3.424 5.021 1.00 89.25 98 ILE A N 1
ATOM 742 C CA . ILE A 1 98 ? -6.951 -3.748 4.254 1.00 89.25 98 ILE A CA 1
ATOM 743 C C . ILE A 1 98 ? -7.319 -4.364 2.900 1.00 89.25 98 ILE A C 1
ATOM 745 O O . ILE A 1 98 ? -6.795 -3.932 1.880 1.00 89.25 98 ILE A O 1
ATOM 749 N N . VAL A 1 99 ? -8.247 -5.323 2.858 1.00 90.38 99 VAL A N 1
ATOM 750 C CA . VAL A 1 99 ? -8.718 -5.911 1.591 1.00 90.38 99 VAL A CA 1
ATOM 751 C C . VAL A 1 99 ? -9.296 -4.834 0.668 1.00 90.38 99 VAL A C 1
ATOM 753 O O . VAL A 1 99 ? -8.961 -4.811 -0.513 1.00 90.38 99 VAL A O 1
ATOM 756 N N . PHE A 1 100 ? -10.081 -3.895 1.202 1.00 90.31 100 PHE A N 1
ATOM 757 C CA . PHE A 1 100 ? -10.566 -2.746 0.436 1.00 90.31 100 PHE A CA 1
ATOM 758 C C . PHE A 1 100 ? -9.437 -1.848 -0.076 1.00 90.31 100 PHE A C 1
ATOM 760 O O . PHE A 1 100 ? -9.526 -1.393 -1.211 1.00 90.31 100 PHE A O 1
ATOM 767 N N . VAL A 1 101 ? -8.368 -1.624 0.698 1.00 90.31 101 VAL A N 1
ATOM 768 C CA . VAL A 1 101 ? -7.188 -0.877 0.227 1.00 90.31 101 VAL A CA 1
ATOM 769 C C . VAL A 1 101 ? -6.568 -1.549 -0.996 1.00 90.31 101 VAL A C 1
ATOM 771 O O . VAL A 1 101 ? -6.290 -0.877 -1.987 1.00 90.31 101 VAL A O 1
ATOM 774 N N . TRP A 1 102 ? -6.392 -2.870 -0.960 1.00 89.31 102 TRP A N 1
ATOM 775 C CA . TRP A 1 102 ? -5.837 -3.612 -2.092 1.00 89.31 102 TRP A CA 1
ATOM 776 C C . TRP A 1 102 ? -6.769 -3.586 -3.306 1.00 89.31 102 TRP A C 1
ATOM 778 O O . TRP A 1 102 ? -6.307 -3.319 -4.410 1.00 89.31 102 TRP A O 1
ATOM 788 N N . ILE A 1 103 ? -8.076 -3.781 -3.106 1.00 91.50 103 ILE A N 1
ATOM 789 C CA . ILE A 1 103 ? -9.081 -3.674 -4.177 1.00 91.50 103 ILE A CA 1
ATOM 790 C C . ILE A 1 103 ? -9.131 -2.257 -4.756 1.00 91.50 103 ILE A C 1
ATOM 792 O O . ILE A 1 103 ? -9.350 -2.095 -5.948 1.00 91.50 103 ILE A O 1
ATOM 796 N N . TYR A 1 104 ? -8.926 -1.225 -3.939 1.00 90.00 104 TYR A N 1
ATOM 797 C CA . TYR A 1 104 ? -8.880 0.152 -4.416 1.00 90.00 104 TYR A CA 1
ATOM 798 C C . TYR A 1 104 ? -7.602 0.433 -5.209 1.00 90.00 104 TYR A C 1
ATOM 800 O O . TYR A 1 104 ? -7.658 1.125 -6.218 1.00 90.00 104 TYR A O 1
ATOM 808 N N . ALA A 1 105 ? -6.460 -0.122 -4.798 1.00 88.06 105 ALA A N 1
ATOM 809 C CA . ALA A 1 105 ? -5.187 0.071 -5.487 1.00 88.06 105 ALA A CA 1
ATOM 810 C C . ALA A 1 105 ? -5.101 -0.679 -6.832 1.00 88.06 105 ALA A C 1
ATOM 812 O O . ALA A 1 105 ? -4.423 -0.207 -7.747 1.00 88.06 105 ALA A O 1
ATOM 813 N N . THR A 1 106 ? -5.784 -1.822 -6.987 1.00 87.75 106 THR A N 1
ATOM 814 C CA . THR A 1 106 ? -5.669 -2.655 -8.196 1.00 87.75 106 THR A CA 1
ATOM 815 C C . THR A 1 106 ? -6.156 -1.974 -9.483 1.00 87.75 106 THR A C 1
ATOM 817 O O . THR A 1 106 ? -5.404 -2.038 -10.453 1.00 87.75 106 THR A O 1
ATOM 820 N N . PRO A 1 107 ? -7.304 -1.265 -9.556 1.00 89.25 107 PRO A N 1
ATOM 821 C CA . PRO A 1 107 ? -7.689 -0.518 -10.751 1.00 89.25 107 PRO A CA 1
ATOM 822 C C . PRO A 1 107 ? -6.626 0.489 -11.182 1.00 89.25 107 PRO A C 1
ATOM 824 O O . PRO A 1 107 ? -6.244 0.511 -12.346 1.00 89.25 107 PRO A O 1
ATOM 827 N N . TRP A 1 108 ? -6.087 1.272 -10.245 1.00 84.69 108 TRP A N 1
ATOM 828 C CA . TRP A 1 108 ? -5.082 2.294 -10.551 1.00 84.69 108 TRP A CA 1
ATOM 829 C C . TRP A 1 108 ? -3.763 1.715 -11.062 1.00 84.69 108 TRP A C 1
ATOM 831 O O . TRP A 1 108 ? -3.055 2.385 -11.803 1.00 84.69 108 TRP A O 1
ATOM 841 N N . MET A 1 109 ? -3.444 0.475 -10.698 1.00 84.75 109 MET A N 1
ATOM 842 C CA . MET A 1 109 ? -2.304 -0.267 -11.235 1.00 84.75 109 MET A CA 1
ATOM 843 C C . MET A 1 109 ? -2.606 -0.860 -12.623 1.00 84.75 109 MET A C 1
ATOM 845 O O . MET A 1 109 ? -1.792 -0.795 -13.544 1.00 84.75 109 MET A O 1
ATOM 849 N N . VAL A 1 110 ? -3.782 -1.467 -12.777 1.00 85.19 110 VAL A N 1
ATOM 850 C CA . VAL A 1 110 ? -4.199 -2.209 -13.974 1.00 85.19 110 VAL A CA 1
ATOM 851 C C . VAL A 1 110 ? -4.451 -1.256 -15.146 1.00 85.19 110 VAL A C 1
ATOM 853 O O . VAL A 1 110 ? -3.942 -1.482 -16.239 1.00 85.19 110 VAL A O 1
ATOM 856 N N . LEU A 1 111 ? -5.172 -0.159 -14.922 1.00 84.19 111 LEU A N 1
ATOM 857 C CA . LEU A 1 111 ? -5.574 0.795 -15.962 1.00 84.19 111 LEU A CA 1
ATOM 858 C C . LEU A 1 111 ? -4.402 1.345 -16.812 1.00 84.19 111 LEU A C 1
ATOM 860 O O . LEU A 1 111 ? -4.489 1.246 -18.039 1.00 84.19 111 LEU A O 1
ATOM 864 N N . PRO A 1 112 ? -3.300 1.855 -16.225 1.00 81.06 112 PRO A N 1
ATOM 865 C CA . PRO A 1 112 ? -2.127 2.303 -16.984 1.00 81.06 112 PRO A CA 1
ATOM 866 C C . PRO A 1 112 ? -1.268 1.150 -17.530 1.00 81.06 112 PRO A C 1
ATOM 868 O O . PRO A 1 112 ? -0.519 1.345 -18.486 1.00 81.06 112 PRO A O 1
ATOM 871 N N . THR A 1 113 ? -1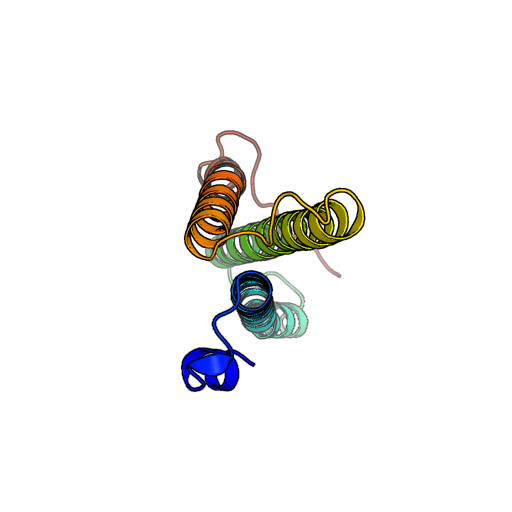.374 -0.060 -16.963 1.00 80.19 113 THR A N 1
ATOM 872 C CA . THR A 1 113 ? -0.661 -1.252 -17.466 1.00 80.19 113 THR A CA 1
ATOM 873 C C . THR A 1 113 ? -1.270 -1.773 -18.765 1.00 80.19 113 THR A C 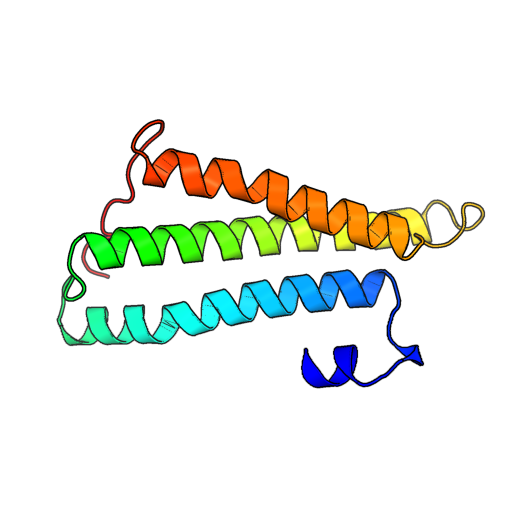1
ATOM 875 O O . THR A 1 113 ? -0.539 -2.164 -19.672 1.00 80.19 113 THR A O 1
ATOM 878 N N . PHE A 1 114 ? -2.602 -1.766 -18.863 1.00 80.75 114 PHE A N 1
ATOM 879 C CA . PHE A 1 114 ? -3.339 -2.194 -20.056 1.00 80.75 114 PHE A CA 1
ATOM 880 C C . PHE A 1 114 ? -3.516 -1.075 -21.095 1.00 80.75 114 PHE A C 1
ATOM 882 O O . PHE A 1 114 ? -4.215 -1.275 -22.082 1.00 80.75 114 PHE A O 1
ATOM 889 N N . GLU A 1 115 ? -2.896 0.092 -20.882 1.00 78.31 115 GLU A N 1
ATOM 890 C CA . GLU A 1 115 ? -2.971 1.266 -21.768 1.00 78.31 115 GLU A CA 1
ATOM 891 C C . GLU A 1 115 ? -4.411 1.768 -22.021 1.00 78.31 115 GLU A C 1
ATOM 893 O O . GLU A 1 115 ? -4.677 2.475 -22.990 1.00 78.31 115 GLU A O 1
ATOM 898 N N . ILE A 1 116 ? -5.349 1.432 -21.126 1.00 77.38 116 ILE A N 1
ATOM 899 C CA . ILE A 1 116 ? -6.767 1.821 -21.219 1.00 77.38 116 ILE A CA 1
ATOM 900 C C . ILE A 1 116 ? -6.939 3.280 -20.785 1.00 77.38 116 ILE A C 1
ATOM 902 O O . ILE A 1 116 ? -7.724 4.021 -21.375 1.00 77.38 116 ILE A O 1
ATOM 906 N N . TRP A 1 117 ? -6.202 3.700 -19.748 1.00 69.31 117 TRP A N 1
ATOM 907 C CA . TRP A 1 117 ? -6.248 5.066 -19.227 1.00 69.31 117 TRP A CA 1
ATOM 908 C C . TRP A 1 117 ? -4.839 5.565 -18.882 1.00 69.31 117 TRP A C 1
ATOM 910 O O . TRP A 1 117 ? -4.388 5.504 -17.740 1.00 69.31 117 TRP A O 1
ATOM 920 N N . GLY A 1 118 ? -4.128 6.035 -19.910 1.00 73.31 118 GLY A N 1
ATOM 921 C CA . GLY A 1 118 ? -2.740 6.494 -19.812 1.00 73.31 118 GLY A CA 1
ATOM 922 C C . GLY A 1 118 ? -1.714 5.376 -20.011 1.00 73.31 118 GLY A C 1
ATOM 923 O O . GLY A 1 118 ? -2.058 4.204 -20.135 1.00 73.31 118 GLY A O 1
ATOM 924 N N . ARG A 1 119 ? -0.432 5.747 -20.073 1.00 71.44 119 ARG A N 1
ATOM 925 C CA . ARG A 1 119 ? 0.693 4.814 -20.225 1.00 71.44 119 ARG A CA 1
ATOM 926 C C . ARG A 1 119 ? 1.796 5.190 -19.249 1.00 71.44 119 ARG A C 1
ATOM 928 O O . ARG A 1 119 ? 2.059 6.375 -19.060 1.00 71.44 119 ARG A O 1
ATOM 935 N N . TYR A 1 120 ? 2.471 4.193 -18.683 1.00 72.88 120 TYR A N 1
ATOM 936 C CA . TYR A 1 120 ? 3.728 4.424 -17.974 1.00 72.88 120 TYR A CA 1
ATOM 937 C C 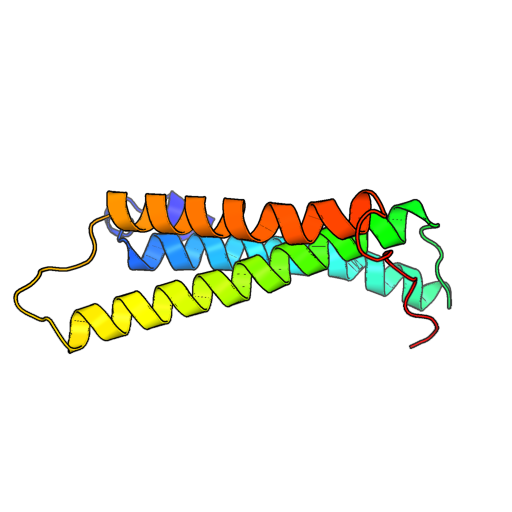. TYR A 1 120 ? 4.772 4.936 -18.972 1.00 72.88 120 TYR A C 1
ATOM 939 O O . TYR A 1 120 ? 5.253 4.196 -19.834 1.00 72.88 120 TYR A O 1
ATOM 947 N N . VAL A 1 121 ? 5.049 6.235 -18.903 1.00 67.62 121 VAL A N 1
ATOM 948 C CA . VAL A 1 121 ? 6.081 6.893 -19.701 1.00 67.62 121 VAL A CA 1
ATOM 949 C C . VAL A 1 121 ? 7.381 6.823 -18.907 1.00 67.62 121 VAL A C 1
ATOM 951 O O . VAL A 1 121 ? 7.349 7.081 -17.705 1.00 67.62 121 VAL A O 1
ATOM 954 N N . PRO A 1 122 ? 8.512 6.464 -19.537 1.00 65.00 122 PRO A N 1
ATOM 955 C CA . PRO A 1 122 ? 9.796 6.568 -18.870 1.00 65.00 122 PRO A CA 1
ATOM 956 C C . PRO A 1 122 ? 10.007 8.031 -18.495 1.00 65.00 122 PRO A C 1
ATOM 958 O O . PRO A 1 122 ? 10.085 8.895 -19.370 1.00 65.00 122 PRO A O 1
ATOM 961 N N . GLU A 1 123 ? 10.074 8.305 -17.197 1.00 61.94 123 GLU A N 1
ATOM 962 C CA . GLU A 1 123 ? 10.655 9.547 -16.713 1.00 61.94 123 GLU A CA 1
ATOM 963 C C . GLU A 1 123 ? 12.073 9.623 -17.309 1.00 61.94 123 GLU A C 1
ATOM 965 O O . GLU A 1 123 ? 12.941 8.809 -16.988 1.00 61.94 123 GLU A O 1
ATOM 970 N N . GLY A 1 124 ? 12.268 10.513 -18.289 1.00 61.66 124 GLY A N 1
ATOM 971 C CA . GLY A 1 124 ? 13.586 10.801 -18.853 1.00 61.66 124 GLY A CA 1
ATOM 972 C C . GLY A 1 124 ? 14.527 11.359 -17.784 1.00 61.66 124 GLY A C 1
ATOM 973 O O . GLY A 1 124 ? 14.071 11.664 -16.686 1.00 61.66 124 GLY A O 1
ATOM 974 N N . TYR A 1 125 ? 15.820 11.463 -18.131 1.00 42.00 125 TYR A N 1
ATOM 975 C CA . TYR A 1 125 ? 16.925 11.954 -17.289 1.00 42.00 125 TYR A CA 1
ATOM 976 C C . TYR A 1 125 ? 16.466 12.764 -16.067 1.00 42.00 125 TYR A C 1
ATOM 978 O O . TYR A 1 125 ? 16.025 13.906 -16.203 1.00 42.00 125 TYR A O 1
ATOM 986 N N . LEU A 1 126 ? 16.605 12.160 -14.887 1.00 41.22 126 LEU A N 1
ATOM 987 C CA . LEU A 1 126 ? 17.041 12.928 -13.726 1.00 41.22 126 LEU A CA 1
ATOM 988 C C . LEU A 1 126 ? 18.522 13.253 -13.923 1.00 41.22 126 LEU A C 1
ATOM 990 O O . LEU A 1 126 ? 19.274 12.305 -14.256 1.00 41.22 126 LEU A O 1
#

Radius of gyration: 17.91 Å; chains: 1; bounding box: 43×27×46 Å

Organism: Oreina cacaliae (NCBI:txid63706)

Foldseek 3Di:
DLVVCVPDPVNLFLLVVLVNQLVVLVVLVVVLVVCVVVCVVVLHNPVPPVSLLVSVLSCLLSVLSNVQSVVVNVVQVVCVVPPVPVDHDGSVNSVVSSVVSNVVSVCVSVCQSVVVDHHRDPPHGD

pLDDT: mean 80.42, std 10.44, range [41.22, 93.06]

Sequence (126 aa):
VLWIFSSAKPLRTASNMFVVNLALCDFIMMLKSPVVIYNSFQHGFATGHSGCRVFGVMGTLSGIGASTTNACIAYDRYTTITRPFDGKITRTKAMVMIVFVWIYATPWMVLPTFEIWGRYVPEGYL